Protein AF-A0A844WXX6-F1 (afdb_monomer)

Secondary structure (DSSP, 8-state):
-HHHHHHHHHHHHHHHHHHHHHHHHHHHHHHHHHHHHHHHHHHHHS-S---HHHHHHHHHHHHHHTTSS-HHHHHHHHHHHHHTHHHHHHHHHHHHHTTHHHHHHSHHHHHHHHHHHHHHHHHHHHHHHHHHHHHS----------

Solvent-accessible surface area (backbone atoms only — not comparable to full-atom values): 8213 Å² total; per-residue (Å²): 122,73,78,64,58,63,56,54,60,57,50,53,54,53,49,52,54,50,51,53,51,53,52,44,34,51,54,18,44,51,53,52,52,52,30,33,50,52,14,38,56,49,31,72,71,42,98,54,99,54,65,22,64,60,47,9,51,50,53,49,48,51,40,44,72,71,59,78,46,68,64,73,42,41,51,54,28,52,51,52,51,63,73,42,40,70,66,62,43,50,63,58,53,53,62,55,53,78,49,48,69,62,48,69,75,43,44,67,63,50,50,50,48,54,54,50,47,51,52,50,52,52,54,50,52,52,52,52,50,52,52,56,53,71,72,47,77,80,79,74,90,69,87,86,83,135

Radius of gyration: 24.14 Å; Cα contacts (8 Å, |Δi|>4): 62; chains: 1; bounding box: 35×68×63 Å

Foldseek 3Di:
DVVVVVVVVVVVVVVVVVVVVVVLLVVLVVLLVVLLVVLCVVPVVDPDPDRSNVSSVVSVVVCVVVVVDDPVSNVSNVVVCVVCVVVVVVVVVVVVCVPVVVCVVCVVVVVCCVVVVVVVVVVVVVVVVVVVVVPDDPPPPDDDDD

pLDDT: mean 83.04, std 14.66, range [41.41, 97.0]

Sequence (146 aa):
MKHFLAKHATIKHRLYSLYYTLFSYGRGLVILTLCLWGGDIISKILPIMIPGSIIGLLILFFLLAFQLIPTCWIKNSCNLFMRYMTLLFIPAAMGIMDNYSLLLQNWIPIIFGCVGGSFIVLLLTAFLTEQCHKVMPKRKDEDLQP

Mean predicted aligned error: 11.16 Å

Structure (mmCIF, N/CA/C/O backbone):
data_AF-A0A844WXX6-F1
#
_entry.id   AF-A0A844WXX6-F1
#
loop_
_atom_site.group_PDB
_atom_site.id
_atom_site.type_symbol
_atom_site.label_atom_id
_atom_site.label_alt_id
_atom_site.label_comp_id
_atom_site.label_asym_id
_atom_site.label_entity_id
_atom_site.label_seq_id
_atom_site.pdbx_PDB_ins_code
_at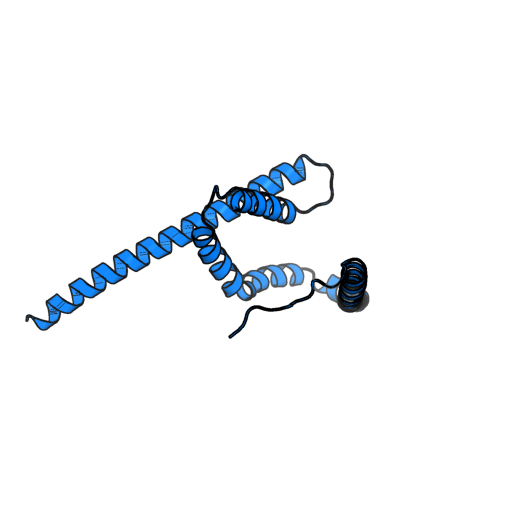om_site.Cartn_x
_atom_site.Cartn_y
_atom_site.Cartn_z
_atom_site.occupancy
_atom_site.B_iso_or_equiv
_atom_site.auth_seq_id
_atom_site.auth_comp_id
_atom_site.auth_asym_id
_atom_site.auth_atom_id
_atom_site.pdbx_PDB_model_num
ATOM 1 N N . MET A 1 1 ? -14.995 -47.181 26.263 1.00 51.81 1 MET A N 1
ATOM 2 C CA . MET A 1 1 ? -16.151 -46.356 25.827 1.00 51.81 1 MET A CA 1
ATOM 3 C C . MET A 1 1 ? -16.045 -44.867 26.204 1.00 51.81 1 MET A C 1
ATOM 5 O O . MET A 1 1 ? -16.399 -44.031 25.388 1.00 51.81 1 MET A O 1
ATOM 9 N N . LYS A 1 2 ? -15.495 -44.497 27.376 1.00 48.69 2 LYS A N 1
ATOM 10 C CA . LYS A 1 2 ? -15.351 -43.086 27.816 1.00 48.69 2 LYS A CA 1
ATOM 11 C C . LYS A 1 2 ? -14.344 -42.244 27.000 1.00 48.69 2 LYS A C 1
ATOM 13 O O . LYS A 1 2 ? -14.512 -41.037 26.880 1.00 48.69 2 LYS A O 1
ATOM 18 N N . HIS A 1 3 ? -13.356 -42.883 26.365 1.00 47.53 3 HIS A N 1
ATOM 19 C CA . HIS A 1 3 ? -12.316 -42.212 25.569 1.00 47.53 3 HIS A CA 1
ATOM 20 C C . HIS A 1 3 ? -12.830 -41.593 24.246 1.00 47.53 3 HIS A C 1
ATOM 22 O O . HIS A 1 3 ? -12.183 -40.720 23.678 1.00 47.53 3 HIS A O 1
ATOM 28 N N . PHE A 1 4 ? -14.006 -42.006 23.751 1.00 53.16 4 PHE A N 1
ATOM 29 C CA . PHE A 1 4 ? -14.571 -41.500 22.489 1.00 53.16 4 PHE A CA 1
ATOM 30 C C . PHE A 1 4 ? -15.449 -40.246 22.683 1.00 53.16 4 PHE A C 1
ATOM 32 O O . PHE A 1 4 ? -15.529 -39.397 21.798 1.00 53.16 4 PHE A O 1
ATOM 39 N N . LEU A 1 5 ? -16.045 -40.075 23.870 1.00 53.69 5 LEU A N 1
ATOM 40 C CA . LEU A 1 5 ? -16.935 -38.948 24.187 1.00 53.69 5 LEU A CA 1
ATOM 41 C C . LEU A 1 5 ? -16.175 -37.644 24.496 1.00 53.69 5 LEU A C 1
ATOM 43 O O . LEU A 1 5 ? -16.637 -36.565 24.131 1.00 53.69 5 LEU A O 1
ATOM 47 N N . ALA A 1 6 ? -14.969 -37.726 25.072 1.00 54.09 6 ALA A N 1
ATOM 48 C CA . ALA A 1 6 ? -14.134 -36.551 25.359 1.00 54.09 6 ALA A CA 1
ATOM 49 C C . ALA A 1 6 ? -13.600 -35.856 24.085 1.00 54.09 6 ALA A C 1
ATOM 51 O O . ALA A 1 6 ? -13.377 -34.642 24.068 1.00 54.09 6 ALA A O 1
ATOM 52 N N . LYS A 1 7 ? -13.445 -36.613 22.990 1.00 52.97 7 LYS A N 1
ATOM 53 C CA . LYS A 1 7 ? -12.962 -36.099 21.699 1.00 52.97 7 LYS A CA 1
ATOM 54 C C . LYS A 1 7 ? -14.023 -35.266 20.966 1.00 52.97 7 LYS A C 1
ATOM 56 O O . LYS A 1 7 ? -13.692 -34.287 20.308 1.00 52.97 7 LYS A O 1
ATOM 61 N N . HIS A 1 8 ? -15.307 -35.606 21.110 1.00 53.00 8 HIS A N 1
ATOM 62 C CA . HIS A 1 8 ? -16.399 -34.866 20.462 1.00 53.00 8 HIS A CA 1
ATOM 63 C C . HIS A 1 8 ? -16.678 -33.500 21.116 1.00 53.00 8 HIS A C 1
ATOM 65 O O . HIS A 1 8 ? -17.001 -32.542 20.410 1.00 53.00 8 HIS A O 1
ATOM 71 N N . ALA A 1 9 ? -16.504 -33.376 22.437 1.00 56.03 9 ALA A N 1
ATOM 72 C CA . ALA A 1 9 ? -16.719 -32.118 23.161 1.00 56.03 9 ALA A CA 1
ATOM 73 C C . ALA A 1 9 ? -15.680 -31.036 22.800 1.00 56.03 9 ALA A C 1
ATOM 75 O O . ALA A 1 9 ? -16.026 -29.869 22.616 1.00 56.03 9 ALA A O 1
ATOM 76 N N . THR A 1 10 ? -14.419 -31.427 22.603 1.00 58.28 10 THR A N 1
ATOM 77 C CA . THR A 1 10 ? -13.340 -30.524 22.164 1.00 58.28 10 THR A CA 1
ATOM 78 C C . THR A 1 10 ? -13.487 -30.102 20.699 1.00 58.28 10 THR A C 1
ATOM 80 O O . THR A 1 10 ? -13.240 -28.943 20.368 1.00 58.28 10 THR A O 1
ATOM 83 N N . ILE A 1 11 ? -13.956 -30.996 19.821 1.00 65.25 11 ILE A N 1
ATOM 84 C CA . ILE A 1 11 ? -14.191 -30.695 18.398 1.00 65.25 11 ILE A CA 1
ATOM 85 C C . ILE A 1 11 ? -15.306 -29.664 18.219 1.00 65.25 11 ILE A C 1
ATOM 87 O O . ILE A 1 11 ? -15.127 -28.709 17.467 1.00 65.25 11 ILE A O 1
ATOM 91 N N . LYS A 1 12 ? -16.434 -29.810 18.924 1.00 62.22 12 LYS A N 1
ATOM 92 C CA . LYS A 1 12 ? -17.584 -28.903 18.774 1.00 62.22 12 LYS A CA 1
ATOM 93 C C . LYS A 1 12 ? -17.258 -27.478 19.242 1.00 62.22 12 LYS A C 1
ATOM 95 O O . LYS A 1 12 ? -17.636 -26.516 18.580 1.00 62.22 12 LYS A O 1
ATOM 100 N N . HIS A 1 13 ? -16.493 -27.350 20.327 1.00 61.16 13 HIS A N 1
ATOM 101 C CA . HIS A 1 13 ? -16.026 -26.059 20.841 1.00 61.16 13 HIS A CA 1
ATOM 102 C C . HIS A 1 13 ? -15.037 -25.376 19.879 1.00 61.16 13 HIS A C 1
ATOM 104 O O . HIS A 1 13 ? -15.147 -24.179 19.613 1.00 61.16 13 HIS A O 1
ATOM 110 N N . ARG A 1 14 ? -14.116 -26.147 19.283 1.00 71.56 14 ARG A N 1
ATOM 111 C CA . ARG A 1 14 ? -13.182 -25.652 18.257 1.00 71.56 14 ARG A CA 1
ATOM 112 C C . ARG A 1 14 ? -13.896 -25.291 16.948 1.00 71.56 14 ARG A C 1
ATOM 114 O O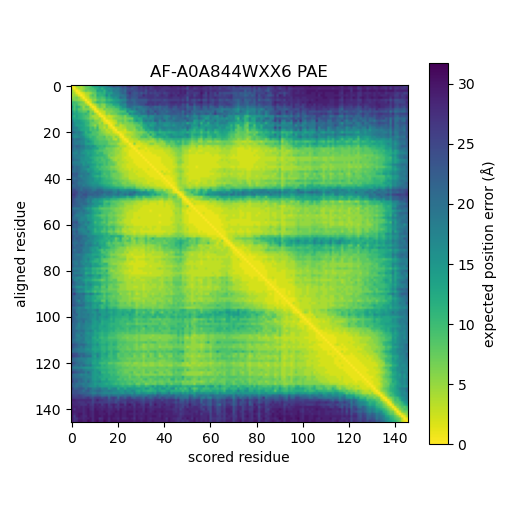 . ARG A 1 14 ? -13.496 -24.341 16.287 1.00 71.56 14 ARG A O 1
ATOM 121 N N . LEU A 1 15 ? -14.972 -26.004 16.599 1.00 73.75 15 LEU A N 1
ATOM 122 C CA . LEU A 1 15 ? -15.832 -25.691 15.452 1.00 73.75 15 LEU A CA 1
ATOM 123 C C . LEU A 1 15 ? -16.583 -24.371 15.644 1.00 73.75 15 LEU A C 1
ATOM 125 O O . LEU A 1 15 ? -16.608 -23.559 14.725 1.00 73.75 15 LEU A O 1
ATOM 129 N N . TYR A 1 16 ? -17.163 -24.135 16.826 1.00 71.50 16 TYR A N 1
ATOM 130 C CA . TYR A 1 16 ? -17.848 -22.872 17.119 1.00 71.50 16 TYR A CA 1
ATOM 131 C C . TYR A 1 16 ? -16.873 -21.692 17.140 1.00 71.50 16 TYR A C 1
ATOM 133 O O . TYR A 1 16 ? -17.185 -20.651 16.564 1.00 71.50 16 TYR A O 1
ATOM 141 N N . SER A 1 17 ? -15.673 -21.853 17.715 1.00 70.00 17 SER A N 1
ATOM 142 C CA . SER A 1 17 ? -14.657 -20.793 17.677 1.00 70.00 17 SER A CA 1
ATOM 143 C C . SER A 1 17 ? -14.165 -20.530 16.251 1.00 70.00 17 SER A C 1
ATOM 145 O O . SER A 1 17 ? -13.969 -19.377 15.881 1.00 70.00 17 SER A O 1
ATOM 147 N N . LEU A 1 18 ? -14.016 -21.566 15.419 1.00 69.12 18 LEU A N 1
ATOM 148 C CA . LEU A 1 18 ? -13.653 -21.422 14.008 1.00 69.12 18 LEU A CA 1
ATOM 149 C C . LEU A 1 18 ? -14.761 -20.721 13.208 1.00 69.12 18 LEU A C 1
ATOM 151 O O . LEU A 1 18 ? -14.462 -19.791 12.465 1.00 69.12 18 LEU A O 1
ATOM 155 N N . TYR A 1 19 ? -16.025 -21.105 13.405 1.00 74.94 19 TYR A N 1
ATOM 156 C CA . TYR A 1 19 ? -17.179 -20.490 12.742 1.00 74.94 19 TYR A CA 1
ATOM 157 C C . TYR A 1 19 ? -17.337 -19.010 13.116 1.00 74.94 19 TYR A C 1
ATOM 159 O O . TYR A 1 19 ? -17.517 -18.168 12.239 1.00 74.94 19 TYR A O 1
ATOM 167 N N . TYR A 1 20 ? -17.188 -18.664 14.399 1.00 71.31 20 TYR A N 1
ATOM 168 C CA . TYR A 1 20 ? -17.251 -17.270 14.854 1.00 71.31 20 TYR A CA 1
ATOM 169 C C . TYR A 1 20 ? -16.080 -16.435 14.318 1.00 71.31 20 TYR A C 1
ATOM 171 O O . TYR A 1 20 ? -16.253 -15.273 13.950 1.00 71.31 20 TYR A O 1
ATOM 179 N N . THR A 1 21 ? -14.890 -17.038 14.215 1.00 70.19 21 THR A N 1
ATOM 180 C CA . THR A 1 21 ? -13.726 -16.379 13.607 1.00 70.19 21 THR A CA 1
ATOM 181 C C . THR A 1 21 ? -13.969 -16.148 12.115 1.00 70.19 21 THR A C 1
ATOM 183 O O . THR A 1 21 ? -13.749 -15.041 11.632 1.00 70.19 21 THR A O 1
ATOM 186 N N . LEU A 1 22 ? -14.500 -17.146 11.399 1.00 73.19 22 LEU A N 1
ATOM 187 C CA . LEU A 1 22 ? -14.857 -17.056 9.978 1.00 73.19 22 LEU A CA 1
ATOM 188 C C . LEU A 1 22 ? -15.905 -15.962 9.717 1.00 73.19 22 LEU A C 1
ATOM 190 O O . LEU A 1 22 ? -15.752 -15.162 8.796 1.00 73.19 22 LEU A O 1
ATOM 194 N N . PHE A 1 23 ? -16.920 -15.862 10.577 1.00 75.31 23 PHE A N 1
ATOM 195 C CA . PHE A 1 23 ? -17.922 -14.797 10.514 1.00 75.31 23 PHE A CA 1
ATOM 196 C C . PHE A 1 23 ? -17.323 -13.407 10.797 1.00 75.31 23 PHE A C 1
ATOM 198 O O . PHE A 1 23 ? -17.715 -12.424 10.169 1.00 75.31 23 PHE A O 1
ATOM 205 N N . SER A 1 24 ? -16.325 -13.316 11.682 1.00 75.12 24 SER A N 1
ATOM 206 C CA . SER A 1 24 ? -15.580 -12.075 11.939 1.00 75.12 24 SER A CA 1
ATOM 207 C C . SER A 1 24 ? -14.818 -11.582 10.696 1.00 75.12 24 SER A C 1
ATOM 209 O O . SER A 1 24 ? -14.898 -10.398 10.363 1.00 75.12 24 SER A O 1
ATOM 211 N N . TYR A 1 25 ? -14.170 -12.485 9.941 1.00 82.19 25 TYR A N 1
ATOM 212 C CA . TYR A 1 25 ? -13.557 -12.144 8.643 1.00 82.19 25 TYR A CA 1
ATOM 213 C C . TYR A 1 25 ? -14.597 -11.660 7.622 1.00 82.19 25 TYR A C 1
ATOM 215 O O . TYR A 1 25 ? -14.351 -10.704 6.891 1.00 82.19 25 TYR A O 1
ATOM 223 N N . GLY A 1 26 ? -15.784 -12.273 7.593 1.00 86.25 26 GLY A N 1
ATOM 224 C CA . GLY A 1 26 ? -16.867 -11.836 6.706 1.00 86.25 26 GLY A CA 1
ATOM 225 C C . GLY A 1 26 ? -17.274 -10.380 6.949 1.00 86.25 26 GLY A C 1
ATOM 226 O O . GLY A 1 26 ? -17.426 -9.608 6.005 1.00 86.25 26 GLY A O 1
ATOM 227 N N . ARG A 1 27 ? -17.376 -9.966 8.217 1.00 87.56 27 ARG A N 1
ATOM 228 C CA . ARG A 1 27 ? -17.762 -8.592 8.580 1.00 87.56 27 ARG A CA 1
ATOM 229 C C . ARG A 1 27 ? -16.723 -7.561 8.137 1.00 87.56 27 ARG A C 1
ATOM 231 O O . ARG A 1 27 ? -17.101 -6.521 7.607 1.00 87.56 27 ARG A O 1
ATOM 238 N N . GLY A 1 28 ? -15.432 -7.844 8.316 1.00 89.88 28 GLY A N 1
ATOM 239 C CA . GLY A 1 28 ? -14.373 -6.933 7.871 1.00 89.88 28 GLY A CA 1
ATOM 240 C C . GLY A 1 28 ? -14.275 -6.822 6.344 1.00 89.88 28 GLY A C 1
ATOM 241 O O . GLY A 1 28 ? -14.060 -5.722 5.841 1.00 89.88 28 GLY A O 1
ATOM 242 N N . LEU A 1 29 ? -14.517 -7.913 5.605 1.00 91.88 29 LEU A N 1
ATOM 243 C CA . LEU A 1 29 ? -14.626 -7.875 4.141 1.00 91.88 29 LEU A CA 1
ATOM 244 C C . LEU A 1 29 ? -15.788 -7.001 3.672 1.00 91.88 29 LEU A C 1
ATOM 246 O O . LEU A 1 29 ? -15.590 -6.156 2.806 1.00 91.88 29 LEU A O 1
ATOM 250 N N . VAL A 1 30 ? -16.969 -7.146 4.278 1.00 93.19 30 VAL A N 1
ATOM 251 C CA . VAL A 1 30 ? -18.132 -6.307 3.948 1.00 93.19 30 VAL A CA 1
ATOM 252 C C . VAL A 1 30 ? -17.810 -4.828 4.156 1.00 93.19 30 VAL A C 1
ATOM 254 O O . VAL A 1 30 ? -18.094 -4.017 3.281 1.00 93.19 30 VAL A O 1
ATOM 257 N N . ILE A 1 31 ? -17.159 -4.474 5.267 1.00 92.06 31 ILE A N 1
ATOM 258 C CA . ILE A 1 31 ? -16.755 -3.087 5.540 1.00 92.06 31 ILE A CA 1
ATOM 259 C C . ILE A 1 31 ? -15.773 -2.576 4.474 1.00 92.06 31 ILE A C 1
ATOM 261 O O . ILE A 1 31 ? -15.963 -1.477 3.956 1.00 92.06 31 ILE A O 1
ATOM 265 N N . LEU A 1 32 ? -14.754 -3.366 4.113 1.00 93.06 32 LEU A N 1
ATOM 266 C CA . LEU A 1 32 ? -13.786 -3.011 3.066 1.00 93.06 32 LEU A CA 1
ATOM 267 C C . LEU A 1 32 ? -14.470 -2.788 1.711 1.00 93.06 32 LEU A C 1
ATOM 269 O O . LEU A 1 32 ? -14.212 -1.780 1.052 1.00 93.06 32 LEU A O 1
ATOM 273 N N . THR A 1 33 ? -15.370 -3.688 1.311 1.00 92.88 33 THR A N 1
ATOM 274 C CA . THR A 1 33 ? -16.102 -3.586 0.043 1.00 92.88 33 THR A CA 1
ATOM 275 C C . THR A 1 33 ? -17.056 -2.395 0.026 1.00 92.88 33 THR A C 1
ATOM 277 O O . THR A 1 33 ? -17.078 -1.670 -0.965 1.00 92.88 33 THR A O 1
ATOM 280 N N . LEU A 1 34 ? -17.800 -2.148 1.110 1.00 94.62 34 LEU A N 1
ATOM 281 C CA . LEU A 1 34 ? -18.688 -0.984 1.227 1.00 94.62 34 LEU A CA 1
ATOM 282 C C . LEU A 1 34 ? -17.911 0.327 1.116 1.00 94.62 34 LEU A C 1
ATOM 284 O O . LEU A 1 34 ? -18.356 1.264 0.457 1.00 94.62 34 LEU A O 1
ATOM 288 N N . CYS A 1 35 ? -16.735 0.378 1.733 1.00 93.62 35 CYS A N 1
ATOM 289 C CA . CYS A 1 35 ? -15.887 1.553 1.700 1.00 93.62 35 CYS A CA 1
ATOM 290 C C . CYS A 1 35 ? -15.316 1.820 0.298 1.00 93.62 35 CYS A C 1
ATOM 292 O O . CYS A 1 35 ? -15.336 2.954 -0.182 1.00 93.62 35 CYS A O 1
ATOM 294 N N . LEU A 1 36 ? -14.878 0.762 -0.393 1.00 94.31 36 LEU A N 1
ATOM 295 C CA . LEU A 1 36 ? -14.443 0.840 -1.787 1.00 94.31 36 LEU A CA 1
ATOM 296 C C . LEU A 1 36 ? -15.581 1.295 -2.711 1.00 94.31 36 LEU A C 1
ATOM 298 O O . LEU A 1 36 ? -15.370 2.167 -3.547 1.00 94.31 36 LEU A O 1
ATOM 302 N N . TRP A 1 37 ? -16.786 0.747 -2.532 1.00 94.56 37 TRP A N 1
ATOM 303 C CA . TRP A 1 37 ? -17.981 1.160 -3.273 1.00 94.56 37 TRP A CA 1
ATOM 304 C C . TRP A 1 37 ? -18.328 2.630 -3.038 1.00 94.56 37 TRP A C 1
ATOM 306 O O . TRP A 1 37 ? -18.576 3.359 -3.994 1.00 94.56 37 TRP A O 1
ATOM 316 N N . GLY A 1 38 ? -18.296 3.087 -1.783 1.00 93.31 38 GLY A N 1
ATOM 317 C CA . GLY A 1 38 ? -18.486 4.500 -1.455 1.00 93.31 38 GLY A CA 1
ATOM 318 C C . GLY A 1 38 ? -17.448 5.390 -2.144 1.00 93.31 38 GLY A C 1
ATOM 319 O O . GLY A 1 38 ? -17.807 6.395 -2.754 1.00 93.31 38 GLY A O 1
ATOM 320 N N . GLY A 1 39 ? -16.175 4.985 -2.118 1.00 92.38 39 GLY A N 1
ATOM 321 C CA . GLY A 1 39 ? -15.086 5.688 -2.798 1.00 92.38 39 GLY A CA 1
ATOM 322 C C . GLY A 1 39 ? -15.237 5.738 -4.321 1.00 92.38 39 GLY A C 1
ATOM 323 O O . GLY A 1 39 ? -14.958 6.774 -4.919 1.00 92.38 39 GLY A O 1
ATOM 324 N N . ASP A 1 40 ? -15.718 4.663 -4.949 1.00 92.12 40 ASP A N 1
ATOM 325 C CA . ASP A 1 40 ? -16.002 4.605 -6.391 1.00 92.12 40 ASP A CA 1
ATOM 326 C C . ASP A 1 40 ? -17.165 5.526 -6.791 1.00 92.12 40 ASP A C 1
ATOM 328 O O . ASP A 1 40 ? -17.053 6.281 -7.757 1.00 92.12 40 ASP A O 1
ATOM 332 N N . ILE A 1 41 ? -18.249 5.539 -6.006 1.00 91.75 41 ILE A N 1
ATOM 333 C CA . ILE A 1 41 ? -19.387 6.446 -6.223 1.00 91.75 41 ILE A CA 1
ATOM 334 C C . ILE A 1 41 ? -18.927 7.905 -6.128 1.00 91.75 41 ILE A C 1
ATOM 336 O O . ILE A 1 41 ? -19.255 8.716 -6.992 1.00 91.75 41 ILE A O 1
ATOM 340 N N . ILE A 1 42 ? -18.124 8.236 -5.116 1.00 88.69 42 ILE A N 1
ATOM 341 C CA . ILE A 1 42 ? -17.584 9.589 -4.929 1.00 88.69 42 ILE A CA 1
ATOM 342 C C . ILE A 1 42 ? -16.621 9.957 -6.067 1.00 88.69 42 ILE A C 1
ATOM 344 O O . ILE A 1 42 ? -16.702 11.064 -6.594 1.00 88.69 42 ILE A O 1
ATOM 348 N N . SER A 1 43 ? -15.757 9.029 -6.489 1.00 89.06 43 SER A N 1
ATOM 349 C CA . SER A 1 43 ? -14.829 9.212 -7.617 1.00 89.06 43 SER A CA 1
ATOM 350 C C . SER A 1 43 ? -15.557 9.492 -8.935 1.00 89.06 43 SER A C 1
ATOM 352 O O . SER A 1 43 ? -15.069 10.268 -9.742 1.00 89.06 43 SER A O 1
ATOM 354 N N . LYS A 1 44 ? -16.752 8.929 -9.147 1.00 85.44 44 LYS A N 1
ATOM 355 C CA . LYS A 1 44 ? -17.572 9.213 -10.339 1.00 85.44 44 LYS A CA 1
ATOM 356 C C . LYS A 1 44 ? -18.256 10.579 -10.301 1.00 85.44 44 LYS A C 1
ATOM 358 O O . LYS A 1 44 ? -18.541 11.142 -11.353 1.00 85.44 44 LYS A O 1
ATOM 363 N N . ILE A 1 45 ? -18.553 11.089 -9.106 1.00 85.12 45 ILE A N 1
ATOM 364 C CA . ILE A 1 45 ? -19.208 12.392 -8.920 1.00 85.12 45 ILE A CA 1
ATOM 365 C C . ILE A 1 45 ? -18.183 13.529 -9.001 1.00 85.12 45 ILE A C 1
ATOM 367 O O . ILE A 1 45 ? -18.492 14.598 -9.526 1.00 85.12 45 ILE A O 1
ATOM 371 N N . LEU A 1 46 ? -16.964 13.316 -8.496 1.00 79.00 46 LEU A N 1
ATOM 372 C CA . LEU A 1 46 ? -15.883 14.290 -8.617 1.00 79.00 46 LEU A CA 1
ATOM 373 C C . LEU A 1 46 ? -15.154 14.080 -9.957 1.00 79.00 46 LEU A C 1
ATOM 375 O O . LEU A 1 46 ? -14.597 13.011 -10.169 1.00 79.00 46 LEU A O 1
ATOM 379 N N . PRO A 1 47 ? -15.054 15.087 -10.843 1.00 72.81 47 PRO A N 1
ATOM 380 C CA . PRO A 1 47 ? -14.378 14.982 -12.146 1.00 72.81 47 PRO A CA 1
ATOM 381 C C . PRO A 1 47 ? -12.836 14.948 -12.037 1.00 72.81 47 PRO A C 1
ATOM 383 O O . PRO A 1 47 ? -12.127 15.528 -12.858 1.00 72.81 47 PRO A O 1
ATOM 386 N N . ILE A 1 48 ? -12.293 14.310 -10.999 1.00 75.19 48 ILE A N 1
ATOM 387 C CA . ILE A 1 48 ? -10.858 14.187 -10.732 1.00 75.19 48 ILE A CA 1
ATOM 388 C C . ILE A 1 48 ? -10.365 12.791 -11.111 1.00 75.19 48 ILE A C 1
ATOM 390 O O . ILE A 1 48 ? -11.022 11.787 -10.850 1.00 75.19 48 ILE A O 1
ATOM 394 N N . MET A 1 49 ? -9.158 12.715 -11.675 1.00 77.31 49 MET A N 1
ATOM 395 C CA . MET A 1 49 ? -8.506 11.457 -12.054 1.00 77.31 49 MET A CA 1
ATOM 396 C C . MET A 1 49 ? -7.883 10.775 -10.823 1.00 77.31 49 MET A C 1
ATOM 398 O O . MET A 1 49 ? -6.678 10.549 -10.760 1.00 77.31 49 MET A O 1
ATOM 402 N N . ILE A 1 50 ? -8.695 10.511 -9.795 1.00 85.25 50 ILE A N 1
ATOM 403 C CA . ILE A 1 50 ? -8.285 9.769 -8.599 1.00 85.25 50 ILE A CA 1
ATOM 404 C C . ILE A 1 50 ? -9.049 8.445 -8.580 1.00 85.25 50 ILE A C 1
ATOM 406 O O . ILE A 1 50 ? -10.281 8.468 -8.542 1.00 85.25 50 ILE A O 1
ATOM 410 N N . PRO A 1 51 ? -8.358 7.291 -8.570 1.00 87.75 51 PRO A N 1
ATOM 411 C CA . PRO A 1 51 ? -9.025 6.000 -8.500 1.00 87.75 51 PRO A CA 1
ATOM 412 C C . PRO A 1 51 ? -9.827 5.874 -7.200 1.00 87.75 51 PRO A C 1
ATOM 414 O O . PRO A 1 51 ? -9.326 6.180 -6.113 1.00 87.75 51 PRO A O 1
ATOM 417 N N . GLY A 1 52 ? -11.051 5.347 -7.302 1.00 89.12 52 GLY A N 1
ATOM 418 C CA . GLY A 1 52 ? -11.968 5.187 -6.167 1.00 89.12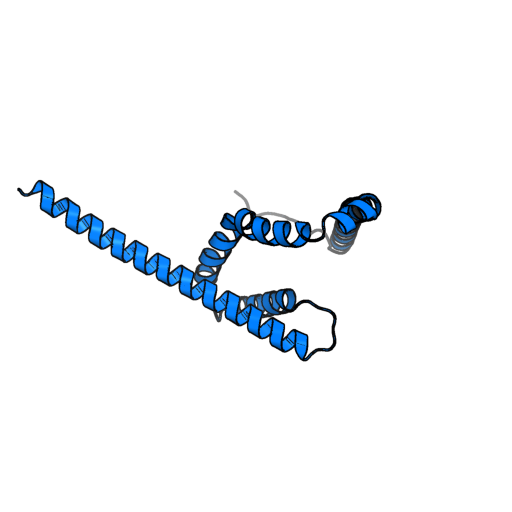 52 GLY A CA 1
ATOM 419 C C . GLY A 1 52 ? -11.375 4.429 -4.974 1.00 89.12 52 GLY A C 1
ATOM 420 O O . GLY A 1 52 ? -11.741 4.706 -3.835 1.00 89.12 52 GLY A O 1
ATOM 421 N N . SER A 1 53 ? -10.385 3.553 -5.194 1.00 92.06 53 SER A N 1
ATOM 422 C CA . SER A 1 53 ? -9.668 2.854 -4.116 1.00 92.06 53 SER A CA 1
ATOM 423 C C . SER A 1 53 ? -8.925 3.786 -3.155 1.00 92.06 53 SER A C 1
ATOM 425 O O . SER A 1 53 ? -8.849 3.472 -1.968 1.00 92.06 53 SER A O 1
ATOM 427 N N . ILE A 1 54 ? -8.374 4.909 -3.628 1.00 94.00 54 ILE A N 1
ATOM 428 C CA . ILE A 1 54 ? -7.680 5.873 -2.755 1.00 94.00 54 ILE A CA 1
ATOM 429 C C . ILE A 1 54 ? -8.706 6.607 -1.886 1.00 94.00 54 ILE A C 1
ATOM 431 O O . ILE A 1 54 ? -8.497 6.783 -0.688 1.00 94.00 54 ILE A O 1
ATOM 435 N N . ILE A 1 55 ? -9.851 6.971 -2.467 1.00 93.62 55 ILE A N 1
ATOM 436 C CA . ILE A 1 55 ? -10.949 7.616 -1.739 1.00 93.62 55 ILE A CA 1
ATOM 437 C C . ILE A 1 55 ? -11.548 6.648 -0.712 1.00 93.62 55 ILE A C 1
ATOM 439 O O . ILE A 1 55 ? -11.748 7.024 0.439 1.00 93.62 55 ILE A O 1
ATOM 443 N N . GLY A 1 56 ? -11.756 5.383 -1.087 1.00 93.50 56 GLY A N 1
ATOM 444 C CA . GLY A 1 56 ? -12.182 4.328 -0.168 1.00 93.50 56 GLY A CA 1
ATOM 445 C C . GLY A 1 56 ? -11.205 4.137 0.996 1.00 93.50 56 GLY A C 1
ATOM 446 O O . GLY A 1 56 ? -11.627 4.028 2.143 1.00 93.50 56 GLY A O 1
ATOM 447 N N . LEU A 1 57 ? -9.891 4.186 0.755 1.00 94.06 57 LEU A N 1
ATOM 448 C CA . LEU A 1 57 ? -8.905 4.157 1.842 1.00 94.06 57 LEU A CA 1
ATOM 449 C C . LEU A 1 57 ? -9.081 5.346 2.801 1.00 94.06 57 LEU A C 1
ATOM 451 O O . LEU A 1 57 ? -9.033 5.158 4.017 1.00 94.06 57 LEU A O 1
ATOM 455 N N . LEU A 1 58 ? -9.326 6.545 2.269 1.00 94.38 58 LEU A N 1
ATOM 456 C CA . LEU A 1 58 ? -9.576 7.747 3.067 1.00 94.38 58 LEU A CA 1
ATOM 457 C C . LEU A 1 58 ? -10.846 7.616 3.917 1.00 94.38 58 LEU A C 1
ATOM 459 O O . LEU A 1 58 ? -10.821 7.906 5.110 1.00 94.38 58 LEU A O 1
ATOM 463 N N . ILE A 1 59 ? -11.944 7.138 3.330 1.00 93.38 59 ILE A N 1
ATOM 464 C CA . ILE A 1 59 ? -13.208 6.915 4.046 1.00 93.38 59 ILE A CA 1
ATOM 465 C C . ILE A 1 59 ? -12.995 5.904 5.175 1.00 93.38 59 ILE A C 1
ATOM 467 O O . ILE A 1 59 ? -13.418 6.152 6.304 1.00 93.38 59 ILE A O 1
ATOM 471 N N . LEU A 1 60 ? -12.294 4.798 4.900 1.00 93.00 60 LEU A N 1
ATOM 472 C CA . LEU A 1 60 ? -11.976 3.787 5.908 1.00 93.00 60 LEU A CA 1
ATOM 473 C C . LEU A 1 60 ? -11.142 4.392 7.037 1.00 93.00 60 LEU A C 1
ATOM 475 O O . LEU A 1 60 ? -11.402 4.112 8.207 1.00 93.00 60 LEU A O 1
ATOM 479 N N . PHE A 1 61 ? -10.161 5.224 6.683 1.00 94.12 61 PHE A N 1
ATOM 480 C CA . PHE A 1 61 ? -9.313 5.928 7.632 1.00 94.12 61 PHE A CA 1
ATOM 481 C C . PHE A 1 61 ? -10.129 6.846 8.544 1.00 94.12 61 PHE A C 1
ATOM 483 O O . PHE A 1 61 ? -9.978 6.752 9.757 1.00 94.12 61 PHE A O 1
ATOM 490 N N . PHE A 1 62 ? -11.042 7.660 8.006 1.00 94.50 62 PHE A N 1
ATOM 491 C CA . PHE A 1 62 ? -11.930 8.491 8.826 1.00 94.50 62 PHE A CA 1
ATOM 492 C C . PHE A 1 62 ? -12.829 7.646 9.732 1.00 94.50 62 PHE A C 1
ATOM 494 O O . PHE A 1 62 ? -12.953 7.937 10.919 1.00 94.50 62 PHE A O 1
ATOM 501 N N . LEU A 1 63 ? -13.405 6.561 9.215 1.00 91.31 63 LEU A N 1
ATOM 502 C CA . LEU A 1 63 ? -14.271 5.667 9.990 1.00 91.31 63 LEU A CA 1
ATOM 503 C C . LEU A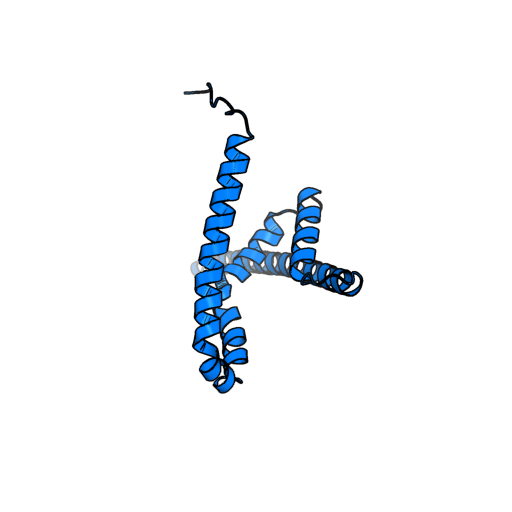 1 63 ? -13.532 5.014 11.173 1.00 91.31 63 LEU A C 1
ATOM 505 O O . LEU A 1 63 ? -14.113 4.812 12.242 1.00 91.31 63 LEU A O 1
ATOM 509 N N . LEU A 1 64 ? -12.242 4.723 10.990 1.00 91.12 64 LEU A N 1
ATOM 510 C CA . LEU A 1 64 ? -11.338 4.262 12.044 1.00 91.12 64 LEU A CA 1
ATOM 511 C C . LEU A 1 64 ? -10.913 5.382 12.995 1.00 91.12 64 LEU A C 1
ATOM 513 O O . LEU A 1 64 ? -10.887 5.161 14.203 1.00 91.12 64 LEU A O 1
ATOM 517 N N . ALA A 1 65 ? -10.596 6.566 12.469 1.00 91.75 65 ALA A N 1
ATOM 518 C CA . ALA A 1 65 ? -10.168 7.724 13.250 1.00 91.75 65 ALA A CA 1
ATOM 519 C C . ALA A 1 65 ? -11.272 8.203 14.202 1.00 91.75 65 ALA A C 1
ATOM 521 O O . ALA A 1 65 ? -10.997 8.518 15.354 1.00 91.75 65 ALA A O 1
ATOM 522 N N . PHE A 1 66 ? -12.530 8.173 13.755 1.00 91.88 66 PHE A N 1
ATOM 523 C CA . PHE A 1 66 ? -13.697 8.454 14.592 1.00 91.88 66 PHE A CA 1
ATOM 524 C C . PHE A 1 66 ? -14.094 7.283 15.508 1.00 91.88 66 PHE A C 1
ATOM 526 O O . PHE A 1 66 ? -15.094 7.376 16.216 1.00 91.88 66 PHE A O 1
ATOM 533 N N . GLN A 1 67 ? -13.343 6.174 15.507 1.00 86.19 67 GLN A N 1
ATOM 534 C CA . GLN A 1 67 ? -13.618 4.975 16.306 1.00 86.19 67 GLN A CA 1
ATOM 535 C C . GLN A 1 67 ? -15.003 4.337 16.064 1.00 86.19 67 GLN A C 1
ATOM 537 O O . GLN A 1 67 ? -15.443 3.508 16.861 1.00 86.19 67 GLN A O 1
ATOM 542 N N . LEU A 1 68 ? -15.668 4.644 14.939 1.00 83.62 68 LEU A N 1
ATOM 543 C CA . LEU A 1 68 ? -16.956 4.036 14.570 1.00 83.62 68 LEU A CA 1
ATOM 544 C C . LEU A 1 68 ? -16.827 2.525 14.347 1.00 83.62 68 LEU A C 1
ATOM 546 O O . LEU A 1 68 ? -17.790 1.784 14.544 1.00 83.62 68 LEU A O 1
ATOM 550 N N . ILE A 1 69 ? -15.644 2.063 13.927 1.00 81.94 69 ILE A N 1
ATOM 551 C CA . ILE A 1 69 ? -15.369 0.647 13.684 1.00 81.94 69 ILE A CA 1
ATOM 552 C C . ILE A 1 69 ? -14.110 0.203 14.440 1.00 81.94 69 ILE A C 1
ATOM 554 O O . ILE A 1 69 ? -13.048 0.806 14.274 1.00 81.94 69 ILE A O 1
ATOM 558 N N . PRO A 1 70 ? -14.172 -0.896 15.219 1.00 82.31 70 PRO A N 1
ATOM 559 C CA . PRO A 1 70 ? -12.997 -1.457 15.872 1.00 82.31 70 PRO A CA 1
ATOM 560 C C . PRO A 1 70 ? -11.990 -1.999 14.848 1.00 82.31 70 PRO A C 1
ATOM 562 O O . PRO A 1 70 ? -12.301 -2.857 14.018 1.00 82.31 70 PRO A O 1
ATOM 565 N N . THR A 1 71 ? -10.735 -1.563 14.971 1.00 83.69 71 THR A N 1
ATOM 566 C CA . THR A 1 71 ? -9.614 -1.950 14.090 1.00 83.69 71 THR A CA 1
ATOM 567 C C . THR A 1 71 ? -9.403 -3.464 14.006 1.00 83.69 71 THR A C 1
ATOM 569 O O . THR A 1 71 ? -9.016 -3.980 12.958 1.00 83.69 71 THR A O 1
ATOM 572 N N . CYS A 1 72 ? -9.706 -4.197 15.083 1.00 81.44 72 CYS A N 1
ATOM 573 C CA . CYS A 1 72 ? -9.573 -5.653 15.162 1.00 81.44 72 CYS A CA 1
ATOM 574 C C . CYS A 1 72 ? -10.360 -6.383 14.054 1.00 81.44 72 CYS A C 1
ATOM 576 O O . CYS A 1 72 ? -9.891 -7.381 13.506 1.00 81.44 72 CYS A O 1
ATOM 578 N N . TRP A 1 73 ? -11.521 -5.851 13.664 1.00 83.31 73 TRP A N 1
ATOM 579 C CA . TRP A 1 73 ? -12.411 -6.496 12.697 1.00 83.31 73 TRP A CA 1
ATOM 580 C C . TRP A 1 73 ? -11.878 -6.396 11.266 1.00 83.31 73 TRP A C 1
ATOM 582 O O . TRP A 1 73 ? -11.909 -7.360 10.499 1.00 83.31 73 TRP A O 1
ATOM 592 N N . ILE A 1 74 ? -11.333 -5.232 10.915 1.00 89.19 74 ILE A N 1
ATOM 593 C CA . ILE A 1 74 ? -10.768 -4.981 9.587 1.00 89.19 74 ILE A CA 1
ATOM 594 C C . ILE A 1 74 ? -9.385 -5.619 9.464 1.00 89.19 74 ILE A C 1
ATOM 596 O O . ILE A 1 74 ? -9.076 -6.208 8.428 1.00 89.19 74 ILE A O 1
ATOM 600 N N . LYS A 1 75 ? -8.576 -5.588 10.533 1.00 88.75 75 LYS A N 1
ATOM 601 C CA . LYS A 1 75 ? -7.216 -6.147 10.548 1.00 88.75 75 LYS A CA 1
ATOM 602 C C . LYS A 1 75 ? -7.184 -7.610 10.109 1.00 88.75 75 LYS A C 1
ATOM 604 O O . LYS A 1 75 ? -6.331 -7.984 9.307 1.00 88.75 75 LYS A O 1
ATOM 609 N N . ASN A 1 76 ? -8.124 -8.423 10.588 1.00 86.25 76 ASN A N 1
ATOM 610 C CA . ASN A 1 76 ? -8.222 -9.829 10.200 1.00 86.25 76 ASN A CA 1
ATOM 611 C C . ASN A 1 76 ? -8.472 -9.995 8.691 1.00 86.25 76 ASN A C 1
ATOM 613 O O . ASN A 1 76 ? -7.808 -10.799 8.038 1.00 86.25 76 ASN A O 1
ATOM 617 N N . SER A 1 77 ? -9.377 -9.199 8.127 1.00 89.62 77 SER A N 1
ATOM 618 C CA . SER A 1 77 ? -9.741 -9.264 6.705 1.00 89.62 77 SER A CA 1
ATOM 619 C C . SER A 1 77 ? -8.625 -8.747 5.795 1.00 89.62 77 SER A C 1
ATOM 621 O O . SER A 1 77 ? -8.274 -9.411 4.820 1.00 89.62 77 SER A O 1
ATOM 623 N N . CYS A 1 78 ? -7.992 -7.626 6.158 1.00 90.81 78 CYS A N 1
ATOM 624 C CA . CYS A 1 78 ? -6.821 -7.107 5.450 1.00 90.81 78 CYS A CA 1
ATOM 625 C C . CYS A 1 78 ? -5.659 -8.105 5.461 1.00 90.81 78 CYS A C 1
ATOM 627 O O . CYS A 1 78 ? -5.027 -8.311 4.431 1.00 90.81 78 CYS A O 1
ATOM 629 N N . ASN A 1 79 ? -5.390 -8.760 6.595 1.00 90.88 79 ASN A N 1
ATOM 630 C CA . ASN A 1 79 ? -4.307 -9.742 6.685 1.00 90.88 79 ASN A CA 1
ATOM 631 C C . ASN A 1 79 ? -4.548 -10.948 5.759 1.00 90.88 79 ASN A C 1
ATOM 633 O O . ASN A 1 79 ? -3.616 -11.472 5.154 1.00 90.88 79 ASN A O 1
ATOM 637 N N . LEU A 1 80 ? -5.809 -11.359 5.592 1.00 89.94 80 LEU A N 1
ATOM 638 C CA . LEU A 1 80 ? -6.176 -12.400 4.635 1.00 89.94 80 LEU A CA 1
ATOM 639 C C . LEU A 1 80 ? -5.905 -11.957 3.187 1.00 89.94 80 LEU A C 1
ATOM 641 O O . LEU A 1 80 ? -5.264 -12.697 2.445 1.00 89.94 80 LEU A O 1
ATOM 645 N N . PHE A 1 81 ? -6.315 -10.745 2.803 1.00 90.94 81 PHE A N 1
ATOM 646 C CA . PHE A 1 81 ? -6.040 -10.187 1.470 1.00 90.94 81 PHE A CA 1
ATOM 647 C C . PHE A 1 81 ? -4.539 -10.044 1.191 1.00 90.94 81 PHE A C 1
ATOM 649 O O . PHE A 1 81 ? -4.066 -10.478 0.146 1.00 90.94 81 PHE A O 1
ATOM 656 N N . MET A 1 82 ? -3.779 -9.511 2.152 1.00 93.31 82 MET A N 1
ATOM 657 C CA . MET A 1 82 ? -2.322 -9.378 2.057 1.00 93.31 82 MET A CA 1
ATOM 658 C C . MET A 1 82 ? -1.642 -10.741 1.894 1.00 93.31 82 MET A C 1
ATOM 660 O O . MET A 1 82 ? -0.755 -10.895 1.059 1.00 93.31 82 MET A O 1
ATOM 664 N N . ARG A 1 83 ? -2.091 -11.764 2.634 1.00 93.25 83 ARG A N 1
ATOM 665 C CA . ARG A 1 83 ? -1.556 -13.129 2.520 1.00 93.25 83 ARG A CA 1
ATOM 666 C C . ARG A 1 83 ? -1.795 -13.746 1.140 1.00 93.25 83 ARG A C 1
ATOM 668 O O . ARG A 1 83 ? -0.939 -14.483 0.657 1.00 93.25 83 ARG A O 1
ATOM 675 N N . TYR A 1 84 ? -2.941 -13.473 0.520 1.00 92.62 84 TYR A N 1
ATOM 676 C CA . TYR A 1 84 ? -3.295 -13.993 -0.806 1.00 92.62 84 TYR A CA 1
ATOM 677 C C . TYR A 1 84 ? -2.997 -13.014 -1.953 1.00 92.62 84 TYR A C 1
ATOM 679 O O . TYR A 1 84 ? -3.379 -13.282 -3.089 1.00 92.62 84 TYR A O 1
ATOM 687 N N . MET A 1 85 ? -2.275 -11.920 -1.695 1.00 94.38 85 MET A N 1
ATOM 688 C CA . MET A 1 85 ? -1.949 -10.880 -2.678 1.00 94.38 85 MET A CA 1
ATOM 689 C C . MET A 1 85 ? -1.272 -11.455 -3.931 1.00 94.38 85 MET A C 1
ATOM 691 O O . MET A 1 85 ? -1.701 -11.162 -5.043 1.00 94.38 85 MET A O 1
ATOM 695 N N . THR A 1 86 ? -0.293 -12.354 -3.774 1.00 93.81 86 THR A N 1
ATOM 696 C CA . THR A 1 86 ? 0.351 -13.041 -4.909 1.00 93.81 86 THR A CA 1
ATOM 697 C C . THR A 1 86 ? -0.655 -13.830 -5.749 1.00 93.81 86 THR A C 1
ATOM 699 O O . THR A 1 86 ? -0.610 -13.776 -6.974 1.00 93.81 86 THR A O 1
ATOM 702 N N . LEU A 1 87 ? -1.594 -14.527 -5.097 1.00 95.12 87 LEU A N 1
ATOM 703 C CA . LEU A 1 87 ? -2.624 -15.327 -5.765 1.00 95.12 87 LEU A CA 1
ATOM 704 C C . LEU A 1 87 ? -3.606 -14.433 -6.533 1.00 95.12 87 LEU A C 1
ATOM 706 O O . LEU A 1 87 ? -3.967 -14.767 -7.654 1.00 95.12 87 LEU A O 1
ATOM 710 N N . LEU A 1 88 ? -3.972 -13.272 -5.980 1.00 91.75 88 LEU A N 1
ATOM 711 C CA . LEU A 1 88 ? -4.830 -12.286 -6.649 1.00 91.75 88 LEU A CA 1
ATOM 712 C C . LEU A 1 88 ? -4.136 -11.577 -7.825 1.00 91.75 88 LEU A C 1
ATOM 714 O O . LEU A 1 88 ? -4.805 -11.208 -8.790 1.00 91.75 88 LEU A O 1
ATOM 718 N N . PHE A 1 89 ? -2.811 -11.419 -7.792 1.00 93.00 89 PHE A N 1
ATOM 719 C CA . PHE A 1 89 ? -2.073 -10.806 -8.899 1.00 93.00 89 PHE A CA 1
ATOM 720 C C . PHE A 1 89 ? -1.864 -11.711 -10.099 1.00 93.00 89 PHE A C 1
ATOM 722 O O . PHE A 1 89 ? -1.735 -11.201 -11.206 1.00 93.00 89 PHE A O 1
ATOM 729 N N . ILE A 1 90 ? -1.834 -13.029 -9.915 1.00 94.44 90 ILE A N 1
ATOM 730 C CA . ILE A 1 90 ? -1.605 -13.960 -11.025 1.00 94.44 90 ILE A CA 1
ATOM 731 C C . ILE A 1 90 ? -2.703 -13.833 -12.099 1.00 94.44 90 ILE A C 1
ATOM 733 O O . ILE A 1 90 ? -2.347 -13.598 -13.252 1.00 94.44 90 ILE A O 1
ATOM 737 N N . PRO A 1 91 ? -4.013 -13.879 -11.777 1.00 91.06 91 PRO A N 1
ATOM 738 C CA . PRO A 1 91 ? -5.075 -13.634 -12.754 1.00 91.06 91 PRO A CA 1
ATOM 739 C C . PRO A 1 91 ? -4.998 -12.244 -13.391 1.00 91.06 91 PRO A C 1
ATOM 741 O O . PRO A 1 91 ? -5.171 -12.115 -14.600 1.00 91.06 91 PRO A O 1
ATOM 744 N N . ALA A 1 92 ? -4.701 -11.212 -12.595 1.00 90.94 92 ALA A N 1
ATOM 745 C CA . ALA A 1 92 ? -4.563 -9.849 -13.099 1.00 90.94 92 ALA A CA 1
ATOM 746 C C . ALA A 1 92 ? -3.414 -9.737 -14.116 1.00 90.94 92 ALA A C 1
ATOM 748 O O . ALA A 1 92 ? -3.594 -9.145 -15.174 1.00 90.94 92 ALA A O 1
ATOM 749 N N . ALA A 1 93 ? -2.266 -10.362 -13.838 1.00 91.06 93 ALA A N 1
ATOM 750 C CA . ALA A 1 93 ? -1.118 -10.404 -14.738 1.00 91.06 93 ALA A CA 1
ATOM 751 C C . ALA A 1 93 ? -1.409 -11.210 -16.013 1.00 91.06 93 ALA A C 1
ATOM 753 O O . ALA A 1 93 ? -1.037 -10.780 -17.104 1.00 91.06 93 ALA A O 1
ATOM 754 N N . MET A 1 94 ? -2.114 -12.342 -15.897 1.00 91.62 94 MET A N 1
ATOM 755 C CA . MET A 1 94 ? -2.524 -13.145 -17.057 1.00 91.62 94 MET A CA 1
ATOM 756 C C . MET A 1 94 ? -3.456 -12.369 -17.997 1.00 91.62 94 MET A C 1
ATOM 758 O O . MET A 1 94 ? -3.346 -12.523 -19.207 1.00 91.62 94 MET A O 1
ATOM 762 N N . GLY A 1 95 ? -4.305 -11.477 -17.476 1.00 90.50 95 GLY A N 1
ATOM 763 C CA . GLY A 1 95 ? -5.129 -10.593 -18.310 1.00 90.50 95 GLY A CA 1
ATOM 764 C C . GLY A 1 95 ? -4.311 -9.631 -19.180 1.00 90.50 95 GLY A C 1
ATOM 765 O O . GLY A 1 95 ? -4.707 -9.317 -20.296 1.00 90.50 95 GLY A O 1
ATOM 766 N N . ILE A 1 96 ? -3.138 -9.199 -18.710 1.00 90.38 96 ILE A N 1
ATOM 767 C CA . ILE A 1 96 ? -2.235 -8.335 -19.487 1.00 90.38 96 ILE A CA 1
ATOM 768 C C . ILE A 1 96 ? -1.546 -9.146 -20.600 1.00 90.38 96 ILE A C 1
ATOM 770 O O . ILE A 1 96 ? -1.304 -8.624 -21.689 1.00 90.38 96 ILE A O 1
ATOM 774 N N . MET A 1 97 ? -1.277 -10.437 -20.359 1.00 89.69 97 MET A N 1
ATOM 775 C CA . MET A 1 97 ? -0.652 -11.336 -21.341 1.00 89.69 97 MET A CA 1
ATOM 776 C C . MET A 1 97 ? -1.515 -11.578 -22.587 1.00 89.69 97 MET A C 1
ATOM 778 O O . MET A 1 97 ? -0.966 -11.935 -23.625 1.00 89.69 97 MET A O 1
ATOM 782 N N . ASP A 1 98 ? -2.825 -11.322 -22.532 1.00 88.75 98 ASP A N 1
ATOM 783 C CA . ASP A 1 98 ? -3.703 -11.350 -23.713 1.00 88.75 98 ASP A CA 1
ATOM 784 C C . ASP A 1 98 ? -3.213 -10.392 -24.823 1.00 88.75 98 ASP A C 1
ATOM 786 O O . ASP A 1 98 ? -3.340 -10.670 -26.011 1.00 88.75 98 ASP A O 1
ATOM 790 N N . ASN A 1 99 ? -2.526 -9.306 -24.441 1.00 88.31 99 ASN A N 1
ATOM 791 C CA . ASN A 1 99 ? -1.921 -8.326 -25.348 1.00 88.31 99 ASN A CA 1
ATOM 792 C C . ASN A 1 99 ? -0.381 -8.418 -25.368 1.00 88.31 99 ASN A C 1
ATOM 794 O O . ASN A 1 99 ? 0.329 -7.407 -25.356 1.00 88.31 99 ASN A O 1
ATOM 798 N N . TYR A 1 100 ? 0.158 -9.641 -25.407 1.00 86.69 100 TYR A N 1
ATOM 799 C CA . TYR A 1 100 ? 1.604 -9.903 -25.366 1.00 86.69 100 TYR A CA 1
ATOM 800 C C . TYR A 1 100 ? 2.415 -9.199 -26.473 1.00 86.69 100 TYR A C 1
ATOM 802 O O . TYR A 1 100 ? 3.543 -8.762 -26.242 1.00 86.69 100 TYR A O 1
ATOM 810 N N . SER A 1 101 ? 1.848 -9.028 -27.669 1.00 87.62 101 SER A N 1
ATOM 811 C CA . SER A 1 101 ? 2.521 -8.360 -28.793 1.00 87.62 101 SER A CA 1
ATOM 812 C C . SER A 1 101 ? 2.815 -6.878 -28.521 1.00 87.62 101 SER A C 1
ATOM 814 O O . SER A 1 101 ? 3.913 -6.403 -28.815 1.00 87.62 101 SER A O 1
ATOM 816 N N . LEU A 1 102 ? 1.875 -6.156 -27.902 1.00 89.69 102 LEU A N 1
ATOM 817 C CA . LEU A 1 102 ? 2.040 -4.743 -27.538 1.00 89.69 102 LEU A CA 1
ATOM 818 C C . LEU A 1 102 ? 3.089 -4.557 -26.434 1.00 89.69 102 LEU A C 1
ATOM 820 O O . LEU A 1 102 ? 3.859 -3.592 -26.470 1.00 89.69 102 LEU A O 1
ATOM 824 N N . LEU A 1 103 ? 3.149 -5.501 -25.489 1.00 88.38 103 LEU A N 1
ATOM 825 C CA . LEU A 1 103 ? 4.172 -5.550 -24.442 1.00 88.38 103 LEU A CA 1
ATOM 826 C C . LEU A 1 103 ? 5.571 -5.734 -25.040 1.00 88.38 103 LEU A C 1
ATOM 828 O O . LEU A 1 103 ? 6.489 -5.000 -24.675 1.00 88.38 103 LEU A O 1
ATOM 832 N N . LEU A 1 104 ? 5.731 -6.667 -25.986 1.00 89.31 104 LEU A N 1
ATOM 833 C CA . LEU A 1 104 ? 7.011 -6.897 -26.663 1.00 89.31 104 LEU A CA 1
ATOM 834 C C . LEU A 1 104 ? 7.449 -5.729 -27.543 1.00 89.31 104 LEU A C 1
ATOM 836 O O . LEU A 1 104 ? 8.645 -5.516 -27.697 1.00 89.31 104 LEU A O 1
ATOM 840 N N . GLN A 1 105 ? 6.524 -4.963 -28.116 1.00 93.25 105 GLN A N 1
ATOM 841 C CA . GLN A 1 105 ? 6.889 -3.785 -28.903 1.00 93.25 105 GLN A CA 1
ATOM 842 C C . GLN A 1 105 ? 7.366 -2.624 -28.012 1.00 93.25 105 GLN A C 1
ATOM 844 O O . GLN A 1 105 ? 8.243 -1.860 -28.408 1.00 93.25 105 GLN A O 1
ATOM 849 N N . ASN A 1 106 ? 6.829 -2.515 -26.792 1.00 92.38 106 ASN A N 1
ATOM 850 C CA . ASN A 1 106 ? 7.054 -1.386 -25.882 1.00 92.38 106 ASN A CA 1
ATOM 851 C C . ASN A 1 106 ? 7.834 -1.760 -24.608 1.00 92.38 106 ASN A C 1
ATOM 853 O O . ASN A 1 106 ? 7.820 -1.025 -23.623 1.00 92.38 106 ASN A O 1
ATOM 857 N N . TRP A 1 107 ? 8.549 -2.883 -24.603 1.00 91.81 107 TRP A N 1
ATOM 858 C CA . TRP A 1 107 ? 9.274 -3.361 -23.421 1.00 91.81 107 TRP A CA 1
ATOM 859 C C . TRP A 1 107 ? 10.331 -2.367 -22.908 1.00 91.81 107 TRP A C 1
ATOM 861 O O . TRP A 1 107 ? 10.498 -2.214 -21.698 1.00 91.81 107 TRP A O 1
ATOM 871 N N . ILE A 1 108 ? 10.993 -1.640 -23.815 1.00 93.75 108 ILE A N 1
ATOM 872 C CA . ILE A 1 108 ? 12.006 -0.624 -23.488 1.00 93.75 108 ILE A CA 1
ATOM 873 C C . ILE A 1 108 ? 11.406 0.518 -22.648 1.00 93.75 108 ILE A C 1
ATOM 875 O O . ILE A 1 108 ? 11.872 0.716 -21.522 1.00 93.75 108 ILE A O 1
ATOM 879 N N . PRO A 1 109 ? 10.371 1.256 -23.112 1.00 94.00 109 PRO A N 1
ATOM 880 C CA . PRO A 1 109 ? 9.767 2.316 -22.306 1.00 94.00 109 PRO A CA 1
ATOM 881 C C . PRO A 1 109 ? 9.096 1.794 -21.028 1.00 94.00 109 PRO A C 1
ATOM 883 O O . PRO A 1 109 ? 9.109 2.504 -20.025 1.00 94.00 109 PRO A O 1
ATOM 886 N N . ILE A 1 110 ? 8.575 0.560 -21.012 1.00 92.94 110 ILE A N 1
ATOM 887 C CA . ILE A 1 110 ? 7.990 -0.043 -19.802 1.00 92.94 110 ILE A CA 1
ATOM 888 C C . ILE A 1 110 ? 9.055 -0.238 -18.717 1.00 92.94 110 ILE A C 1
ATOM 890 O O . ILE A 1 110 ? 8.871 0.222 -17.589 1.00 92.94 1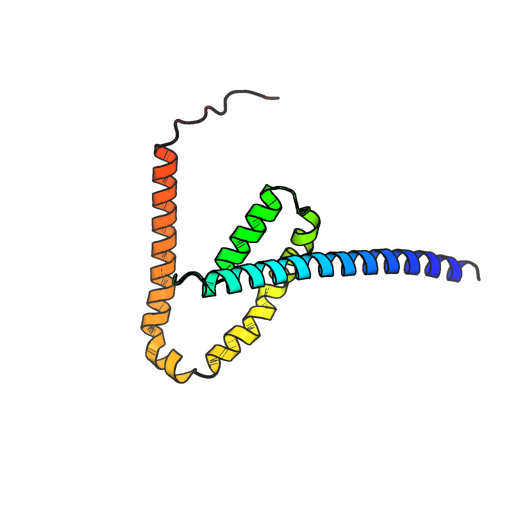10 ILE A O 1
ATOM 894 N N . ILE A 1 111 ? 10.181 -0.882 -19.040 1.00 94.56 111 ILE A N 1
ATOM 895 C CA . ILE A 1 111 ? 11.255 -1.125 -18.064 1.00 94.56 111 ILE A CA 1
ATOM 896 C C . ILE A 1 111 ? 11.861 0.199 -17.608 1.00 94.56 111 ILE A C 1
ATOM 898 O O . ILE A 1 111 ? 12.056 0.403 -16.409 1.00 94.56 111 ILE A O 1
ATOM 902 N N . PHE A 1 112 ? 12.121 1.116 -18.541 1.00 95.81 112 PHE A N 1
ATOM 903 C CA . PHE A 1 112 ? 12.699 2.413 -18.205 1.00 95.81 112 PHE A CA 1
ATOM 904 C C . PHE A 1 112 ? 11.754 3.246 -17.329 1.00 95.81 112 PHE A C 1
ATOM 906 O O . 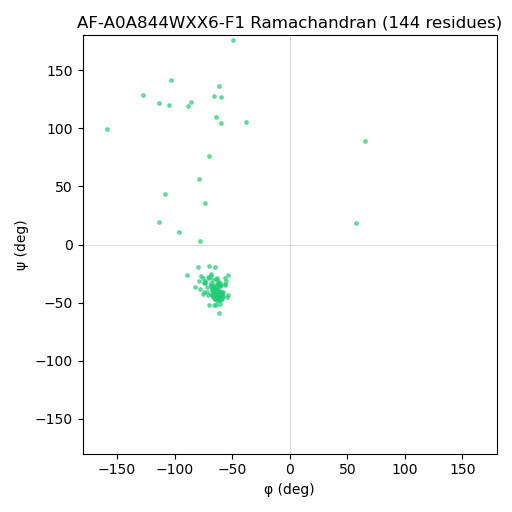PHE A 1 112 ? 12.198 3.851 -16.357 1.00 95.81 112 PHE A O 1
ATOM 913 N N . GLY A 1 113 ? 10.448 3.220 -17.609 1.00 95.38 113 GLY A N 1
ATOM 914 C CA . GLY A 1 113 ? 9.427 3.865 -16.786 1.00 95.38 113 GLY A CA 1
ATOM 915 C C . GLY A 1 113 ? 9.295 3.234 -15.398 1.00 95.38 113 GLY A C 1
ATOM 916 O O . GLY A 1 113 ? 9.250 3.956 -14.405 1.00 95.38 113 GLY A O 1
ATOM 917 N N . CYS A 1 114 ? 9.302 1.902 -15.297 1.00 94.12 114 CYS A N 1
ATOM 918 C CA . CYS A 1 114 ? 9.229 1.201 -14.012 1.00 94.12 114 CYS A CA 1
ATOM 919 C C . CYS A 1 114 ? 10.464 1.453 -13.144 1.00 94.12 114 CYS A C 1
ATOM 921 O O . CYS A 1 114 ? 10.331 1.837 -11.980 1.00 94.12 114 CYS A O 1
ATOM 923 N N . VAL A 1 115 ? 11.662 1.238 -13.692 1.00 96.31 115 VAL A N 1
ATOM 924 C CA . VAL A 1 115 ? 12.916 1.404 -12.948 1.00 96.31 115 VAL A CA 1
ATOM 925 C C . VAL A 1 115 ? 13.159 2.883 -12.674 1.00 96.31 115 VAL A C 1
ATOM 927 O O . VAL A 1 115 ? 13.311 3.270 -11.518 1.00 96.31 115 VAL A O 1
ATOM 930 N N . GLY A 1 116 ? 13.116 3.724 -13.708 1.00 96.19 116 GLY A N 1
ATOM 931 C CA . GLY A 1 116 ? 13.316 5.165 -13.578 1.00 96.19 116 GLY A CA 1
ATOM 932 C C . GLY A 1 116 ? 12.297 5.806 -12.639 1.00 96.19 116 GLY A C 1
ATOM 933 O O . GLY A 1 116 ? 12.684 6.527 -11.724 1.00 96.19 116 GLY A O 1
ATOM 934 N N . GLY A 1 117 ? 11.010 5.479 -12.789 1.00 95.88 117 GLY A N 1
ATOM 935 C CA . GLY A 1 117 ? 9.947 5.969 -11.912 1.00 95.88 117 GLY A CA 1
ATOM 936 C C . GLY A 1 117 ? 10.138 5.545 -10.455 1.00 95.88 117 GLY A C 1
ATOM 937 O O . GLY A 1 117 ? 10.021 6.380 -9.561 1.00 95.88 117 GLY A O 1
ATOM 938 N N . SER A 1 118 ? 10.512 4.284 -10.207 1.00 95.81 118 SER A N 1
ATOM 939 C CA . SER A 1 118 ? 10.789 3.797 -8.847 1.00 95.81 118 SER A CA 1
ATOM 940 C C . SER A 1 118 ? 11.973 4.527 -8.212 1.00 95.81 118 SER A C 1
ATOM 942 O O . SER A 1 118 ? 11.882 4.964 -7.066 1.00 95.81 118 SER A O 1
ATOM 944 N N . PHE A 1 119 ? 13.064 4.720 -8.960 1.00 96.81 119 PHE A N 1
ATOM 945 C CA . PHE A 1 119 ? 14.223 5.483 -8.489 1.00 96.81 119 PHE A CA 1
ATOM 946 C C . PHE A 1 119 ? 13.863 6.940 -8.188 1.00 96.81 119 PHE A C 1
ATOM 948 O O . PHE A 1 119 ? 14.225 7.451 -7.130 1.00 96.81 119 PHE A O 1
ATOM 955 N N . ILE A 1 120 ? 13.115 7.595 -9.079 1.00 97.00 120 ILE A N 1
ATOM 956 C CA . ILE A 1 120 ? 12.671 8.981 -8.896 1.00 97.00 120 ILE A CA 1
ATOM 957 C C . ILE A 1 120 ? 11.802 9.106 -7.642 1.00 97.00 120 ILE A C 1
ATOM 959 O O . ILE A 1 120 ? 12.053 9.987 -6.823 1.00 97.00 120 ILE A O 1
ATOM 963 N N . VAL A 1 121 ? 10.820 8.220 -7.452 1.00 96.50 121 VAL A N 1
ATOM 964 C CA . VAL A 1 121 ? 9.944 8.240 -6.268 1.00 96.50 121 VAL A CA 1
ATOM 965 C C . VAL A 1 121 ? 10.744 8.012 -4.988 1.00 96.50 121 VAL A C 1
ATOM 967 O O . VAL A 1 121 ? 10.510 8.716 -4.005 1.00 96.50 121 VAL A O 1
ATOM 970 N N . LEU A 1 122 ? 11.704 7.081 -4.986 1.00 96.00 122 LEU A N 1
ATOM 971 C CA . LEU A 1 122 ? 12.562 6.831 -3.825 1.00 96.00 122 LEU A CA 1
ATOM 972 C C . LEU A 1 122 ? 13.422 8.051 -3.478 1.00 96.00 122 LEU A C 1
ATOM 974 O O . LEU A 1 122 ? 13.433 8.470 -2.321 1.00 96.00 122 LEU A O 1
ATOM 978 N N . LEU A 1 123 ? 14.092 8.654 -4.466 1.00 96.50 123 LEU A N 1
ATOM 979 C CA . LEU A 1 123 ? 14.919 9.848 -4.260 1.00 96.50 123 LEU A CA 1
ATOM 980 C C . LEU A 1 123 ? 14.085 11.045 -3.802 1.00 96.50 123 LEU A C 1
ATOM 982 O O . LEU A 1 123 ? 14.473 11.748 -2.870 1.00 96.50 123 LEU A O 1
ATOM 986 N N . LEU A 1 124 ? 12.923 11.256 -4.421 1.00 96.44 124 LEU A N 1
ATOM 987 C CA . LEU A 1 124 ? 12.022 12.345 -4.064 1.00 96.44 124 LEU A CA 1
ATOM 988 C C . LEU A 1 124 ? 11.479 12.166 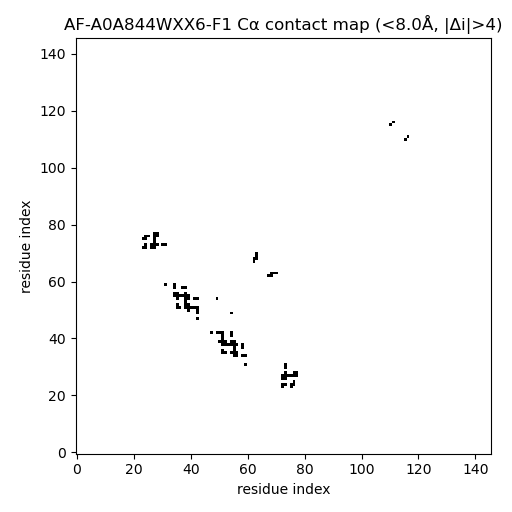-2.645 1.00 96.44 124 LEU A C 1
ATOM 990 O O . LEU A 1 124 ? 11.495 13.110 -1.860 1.00 96.44 124 LEU A O 1
ATOM 994 N N . THR A 1 125 ? 11.052 10.952 -2.289 1.00 95.31 125 THR A N 1
ATOM 995 C CA . THR A 1 125 ? 10.565 10.649 -0.936 1.00 95.31 125 THR A CA 1
ATOM 996 C C . THR A 1 125 ? 11.678 10.830 0.099 1.00 95.31 125 THR A C 1
ATOM 998 O O . THR A 1 125 ? 11.439 11.431 1.149 1.00 95.31 125 THR A O 1
ATOM 1001 N N . ALA A 1 126 ? 12.903 10.377 -0.197 1.0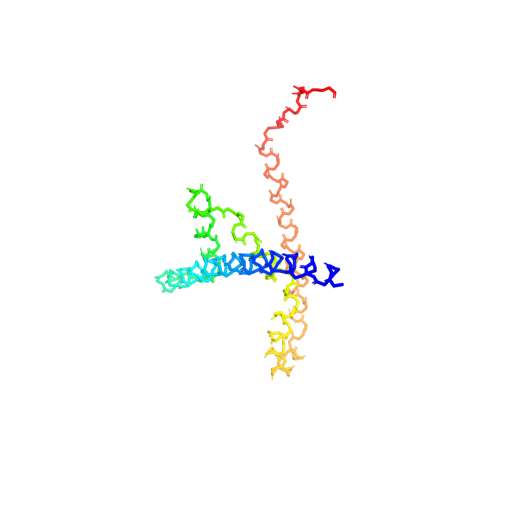0 94.50 126 ALA A N 1
ATOM 1002 C CA . ALA A 1 126 ? 14.062 10.570 0.674 1.00 94.50 126 ALA A CA 1
ATOM 1003 C C . ALA A 1 126 ? 14.380 12.060 0.885 1.00 94.50 126 ALA A C 1
ATOM 1005 O O . ALA A 1 126 ? 14.523 12.500 2.026 1.00 94.50 126 ALA A O 1
ATOM 1006 N N . PHE A 1 127 ? 14.399 12.852 -0.190 1.00 95.06 127 PHE A N 1
ATOM 1007 C CA . PHE A 1 127 ? 14.646 14.292 -0.121 1.00 95.06 127 PHE A CA 1
ATOM 1008 C C . PHE A 1 127 ? 13.556 15.035 0.663 1.00 95.06 127 PHE A C 1
ATOM 1010 O O . PHE A 1 127 ? 13.867 15.831 1.548 1.00 95.06 127 PHE A O 1
ATOM 1017 N N . LEU A 1 128 ? 12.276 14.754 0.387 1.00 94.25 128 LEU A N 1
ATOM 1018 C CA . LEU A 1 128 ? 11.152 15.348 1.120 1.00 94.25 128 LEU A CA 1
ATOM 1019 C C . LEU A 1 128 ? 11.219 15.021 2.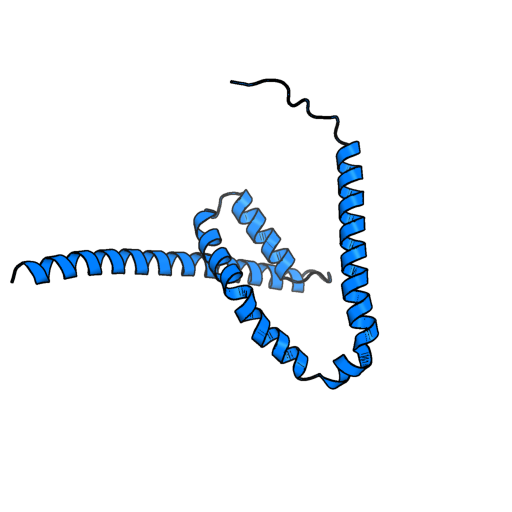615 1.00 94.25 128 LEU A C 1
ATOM 1021 O O . LEU A 1 128 ? 11.003 15.900 3.448 1.00 94.25 128 LEU A O 1
ATOM 1025 N N . THR A 1 129 ? 11.576 13.782 2.960 1.00 93.38 129 THR A N 1
ATOM 1026 C CA . THR A 1 129 ? 11.744 13.367 4.359 1.00 93.38 129 THR A CA 1
ATOM 1027 C C . THR A 1 129 ? 12.887 14.127 5.032 1.00 93.38 129 THR A C 1
ATOM 1029 O O . THR A 1 129 ? 12.726 14.587 6.161 1.00 93.38 129 THR A O 1
ATOM 1032 N N . GLU A 1 130 ? 14.017 14.326 4.347 1.00 90.62 130 GLU A N 1
ATOM 1033 C CA . GLU A 1 130 ? 15.142 15.111 4.871 1.00 90.62 130 GLU A CA 1
ATOM 1034 C C . GLU A 1 130 ? 14.768 16.588 5.089 1.00 90.62 130 GLU A C 1
ATOM 1036 O O . GLU A 1 130 ? 15.125 17.178 6.111 1.00 90.62 130 GLU A O 1
ATOM 1041 N N . GLN A 1 131 ? 14.006 17.185 4.168 1.00 88.44 131 GLN A N 1
ATOM 1042 C CA . GLN A 1 131 ? 13.510 18.558 4.308 1.00 88.44 131 GLN A CA 1
ATOM 1043 C C . GLN A 1 131 ? 12.538 18.686 5.486 1.00 88.44 131 GLN A C 1
ATOM 1045 O O . GLN A 1 131 ? 12.714 19.565 6.330 1.00 88.44 131 GLN A O 1
ATOM 1050 N N . CYS A 1 132 ? 11.566 17.777 5.609 1.00 84.81 132 CYS A N 1
ATOM 1051 C CA . CYS A 1 132 ? 10.664 17.748 6.762 1.00 84.81 132 CYS A CA 1
ATOM 1052 C C . CYS A 1 132 ? 11.426 17.542 8.080 1.00 84.81 132 CYS A C 1
ATOM 1054 O O . CYS A 1 132 ? 11.073 18.155 9.086 1.00 84.81 132 CYS A O 1
ATOM 1056 N N . HIS A 1 133 ? 12.495 16.741 8.080 1.00 83.38 133 HIS A N 1
ATOM 1057 C CA . HIS A 1 133 ? 13.325 16.532 9.265 1.00 83.38 133 HIS A CA 1
ATOM 1058 C C . HIS A 1 133 ? 14.119 17.787 9.663 1.00 83.38 133 HIS A C 1
ATOM 1060 O O . HIS A 1 133 ? 14.263 18.055 10.851 1.00 83.38 133 HIS A O 1
ATOM 1066 N N . LYS A 1 134 ? 14.580 18.600 8.701 1.00 75.31 134 LYS A N 1
ATOM 1067 C CA . LYS A 1 134 ? 15.260 19.882 8.979 1.00 75.31 134 LYS A CA 1
ATOM 1068 C C . LYS A 1 134 ? 14.323 20.966 9.521 1.00 75.31 134 LYS A C 1
ATOM 1070 O O . LYS A 1 134 ? 14.776 21.841 10.251 1.00 75.31 134 LYS A O 1
ATOM 1075 N N . VAL A 1 135 ? 13.035 20.917 9.175 1.00 67.88 135 VAL A N 1
ATOM 1076 C CA . VAL A 1 135 ? 12.022 21.891 9.625 1.00 67.88 135 VAL A CA 1
ATOM 1077 C C . VAL A 1 135 ? 11.528 21.598 11.050 1.00 67.88 135 VAL A C 1
ATOM 1079 O O . VAL A 1 135 ? 11.016 22.495 11.718 1.00 67.88 135 VAL A O 1
ATOM 1082 N N . MET A 1 136 ? 11.719 20.377 11.563 1.00 59.34 136 MET A N 1
ATOM 1083 C CA . MET A 1 136 ? 11.384 20.056 12.951 1.00 59.34 136 MET A CA 1
ATOM 1084 C C . MET A 1 136 ? 12.573 20.350 13.882 1.00 59.34 136 MET A C 1
ATOM 1086 O O . MET A 1 136 ? 13.622 19.719 13.738 1.00 59.34 136 MET A O 1
ATOM 1090 N N . PRO A 1 137 ? 12.449 21.258 14.874 1.00 57.31 137 PRO A N 1
ATOM 1091 C CA . PRO A 1 137 ? 13.451 21.364 15.924 1.00 57.31 137 PRO A CA 1
ATOM 1092 C C . PRO A 1 137 ? 13.519 20.019 16.647 1.00 57.31 137 PRO A C 1
ATOM 1094 O O . PRO A 1 137 ? 12.493 19.478 17.062 1.00 57.31 137 PRO A O 1
ATOM 1097 N N . LYS A 1 138 ? 14.738 19.477 16.749 1.00 54.56 138 LYS A N 1
ATOM 1098 C CA . LYS A 1 138 ? 15.086 18.234 17.448 1.00 54.56 138 LYS A CA 1
ATOM 1099 C C . LYS A 1 138 ? 14.250 18.123 18.731 1.00 54.56 138 LYS A C 1
ATOM 1101 O O . LYS A 1 138 ? 14.516 18.841 19.696 1.00 54.56 138 LYS A O 1
ATOM 1106 N N . ARG A 1 139 ? 13.234 17.248 18.757 1.00 57.84 139 ARG A N 1
ATOM 1107 C CA . ARG A 1 139 ? 12.621 16.860 20.028 1.00 57.84 139 ARG A CA 1
ATOM 1108 C C . ARG A 1 139 ? 13.726 16.145 20.786 1.00 57.84 139 ARG A C 1
ATOM 1110 O O . ARG A 1 139 ? 14.213 15.109 20.355 1.00 57.84 139 ARG A O 1
ATOM 1117 N N . LYS A 1 140 ? 14.202 16.812 21.831 1.00 45.88 140 LYS A N 1
ATOM 1118 C CA . LYS A 1 140 ? 15.179 16.299 22.774 1.00 45.88 140 LYS A CA 1
ATOM 1119 C C . LYS A 1 140 ? 14.541 15.052 23.381 1.00 45.88 140 LYS A C 1
ATOM 1121 O O . LYS A 1 140 ? 13.594 15.166 24.155 1.00 45.88 140 LYS A O 1
ATOM 1126 N N . ASP A 1 141 ? 14.991 13.879 22.958 1.00 54.41 141 ASP A N 1
ATOM 1127 C CA . ASP A 1 141 ? 14.774 12.647 23.705 1.00 54.41 141 ASP A CA 1
ATOM 1128 C C . ASP A 1 141 ? 15.660 12.753 24.956 1.00 54.41 141 ASP A C 1
ATOM 1130 O O . ASP A 1 141 ? 16.778 12.248 25.004 1.00 54.41 141 ASP A O 1
ATOM 1134 N N . GLU A 1 142 ? 15.202 13.551 25.921 1.00 54.91 142 GLU A N 1
ATOM 1135 C CA . GLU A 1 142 ? 15.764 13.652 27.263 1.00 54.91 142 GLU A CA 1
ATOM 1136 C C . GLU A 1 142 ? 14.816 12.909 28.210 1.00 54.91 142 GLU A C 1
ATOM 1138 O O . GLU A 1 142 ? 13.644 13.259 28.334 1.00 54.91 142 GLU A O 1
ATOM 1143 N N . ASP A 1 143 ? 15.379 11.887 28.851 1.00 49.84 143 ASP A N 1
ATOM 1144 C CA . ASP A 1 143 ? 15.085 11.476 30.224 1.00 49.84 143 ASP A CA 1
ATOM 1145 C C . ASP A 1 143 ? 13.669 10.948 30.549 1.00 49.84 143 ASP A C 1
ATOM 1147 O O . ASP A 1 143 ? 12.797 11.681 31.009 1.00 49.84 143 ASP A O 1
ATOM 1151 N N . LEU A 1 144 ? 13.468 9.628 30.407 1.00 46.81 144 LEU A N 1
ATOM 1152 C CA . LEU A 1 144 ? 12.992 8.815 31.538 1.00 46.81 144 LEU A CA 1
ATOM 1153 C C . LEU A 1 144 ? 13.332 7.326 31.342 1.00 46.81 144 LEU A C 1
ATOM 1155 O O . LEU A 1 144 ? 12.676 6.579 30.619 1.00 46.81 144 LEU A O 1
ATOM 1159 N N . GLN A 1 145 ? 14.412 6.986 32.031 1.00 41.41 145 GLN A N 1
ATOM 1160 C CA . GLN A 1 145 ? 14.979 5.703 32.455 1.00 41.41 145 GLN A CA 1
ATOM 1161 C C . GLN A 1 145 ? 13.975 4.734 33.147 1.00 41.41 145 GLN A C 1
ATOM 1163 O O . GLN A 1 145 ? 12.831 5.141 33.371 1.00 41.41 145 GLN A O 1
ATOM 1168 N N . PRO A 1 146 ? 14.343 3.480 33.520 1.00 56.31 146 PRO A N 1
ATOM 1169 C CA . PRO A 1 146 ? 15.650 3.035 34.048 1.00 56.31 146 PRO A CA 1
ATOM 1170 C C . PRO A 1 146 ? 16.338 1.856 33.353 1.00 56.31 146 PRO A C 1
ATOM 1172 O O . PRO A 1 146 ? 15.655 1.013 32.732 1.00 56.31 146 PRO A O 1
#